Protein AF-A0ABD2XRT2-F1 (afdb_monomer_lite)

Structure (mmCIF, N/CA/C/O backbone):
data_AF-A0ABD2XRT2-F1
#
_entry.id   AF-A0ABD2XRT2-F1
#
loop_
_atom_site.group_PDB
_atom_site.id
_atom_site.type_symbol
_atom_site.label_atom_id
_atom_site.label_alt_id
_atom_site.label_comp_id
_atom_site.label_asym_id
_atom_site.label_entity_id
_atom_site.label_seq_id
_atom_site.pdbx_PDB_ins_code
_at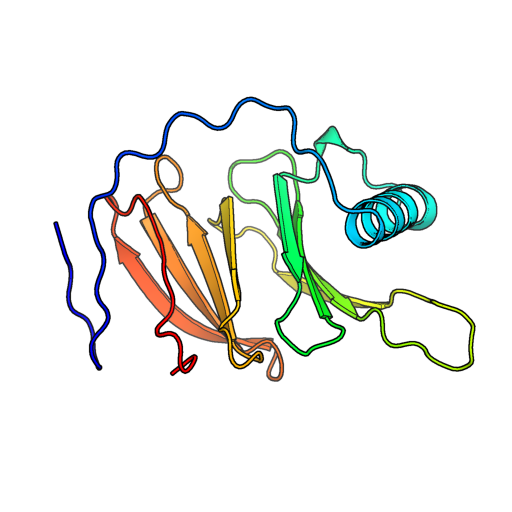om_site.Cartn_x
_atom_site.Cartn_y
_atom_site.Cartn_z
_atom_site.occupancy
_atom_site.B_iso_or_equiv
_atom_site.auth_seq_id
_atom_site.auth_comp_id
_atom_site.auth_asym_id
_atom_site.auth_atom_id
_atom_site.pdbx_PDB_model_num
ATOM 1 N N . MET A 1 1 ? 0.958 -5.257 -23.918 1.00 31.03 1 MET A N 1
ATOM 2 C CA . MET A 1 1 ? 1.401 -6.663 -23.910 1.00 31.03 1 MET A CA 1
ATOM 3 C C . MET A 1 1 ? 0.919 -7.249 -22.598 1.00 31.03 1 MET A C 1
ATOM 5 O O . MET A 1 1 ? 1.140 -6.622 -21.574 1.00 31.03 1 MET A O 1
ATOM 9 N N . VAL A 1 2 ? 0.130 -8.321 -22.657 1.00 29.00 2 VAL A N 1
ATOM 10 C CA . VAL A 1 2 ? -0.508 -8.961 -21.496 1.00 29.00 2 VAL A CA 1
ATOM 11 C C . VAL A 1 2 ? 0.419 -10.093 -21.068 1.00 29.00 2 VAL A C 1
ATOM 13 O O . VAL A 1 2 ? 0.654 -10.988 -21.875 1.00 29.00 2 VAL A O 1
ATOM 16 N N . ILE A 1 3 ? 0.986 -10.041 -19.863 1.00 35.28 3 ILE A N 1
ATOM 17 C CA . ILE A 1 3 ? 1.788 -11.153 -19.337 1.00 35.28 3 ILE A CA 1
ATOM 18 C C . ILE A 1 3 ? 0.943 -11.944 -18.341 1.00 35.28 3 ILE A C 1
ATOM 20 O O . ILE A 1 3 ? 0.378 -11.393 -17.399 1.00 35.28 3 ILE A O 1
ATOM 24 N N . ILE A 1 4 ? 0.852 -13.245 -18.607 1.00 32.78 4 ILE A N 1
ATOM 25 C CA . ILE A 1 4 ? 0.202 -14.261 -17.783 1.00 32.78 4 ILE A CA 1
ATOM 26 C C . ILE A 1 4 ? 1.262 -14.820 -16.822 1.00 32.78 4 ILE A C 1
ATOM 28 O O . ILE A 1 4 ? 2.252 -15.379 -17.284 1.00 32.78 4 ILE A O 1
ATOM 32 N N . LEU A 1 5 ? 1.043 -14.711 -15.509 1.00 32.34 5 LEU A N 1
ATOM 33 C CA . LEU A 1 5 ? 1.725 -15.478 -14.448 1.00 32.34 5 LEU A CA 1
ATOM 34 C C . LEU A 1 5 ? 0.658 -15.963 -13.431 1.00 32.34 5 LEU A C 1
ATOM 36 O O . LEU A 1 5 ? -0.480 -15.496 -13.506 1.00 32.34 5 LEU A O 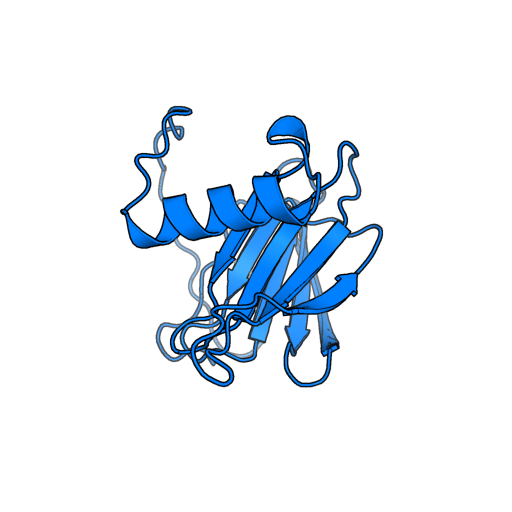1
ATOM 40 N N . PRO A 1 6 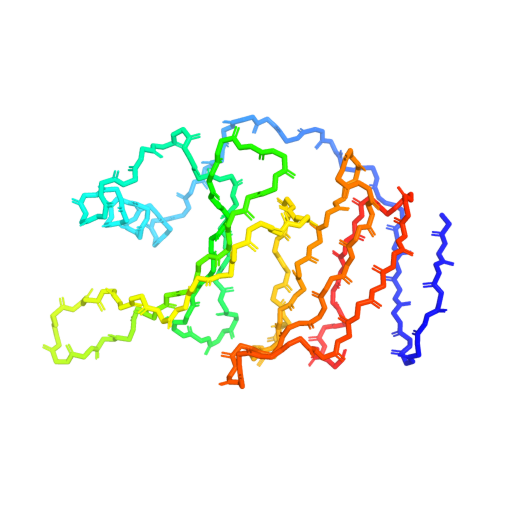? 0.932 -17.012 -12.628 1.00 33.56 6 PRO A N 1
ATOM 41 C CA . PRO A 1 6 ? 0.010 -18.123 -12.393 1.00 33.56 6 PRO A CA 1
ATOM 42 C C . PRO A 1 6 ? -1.289 -17.712 -11.683 1.00 33.56 6 PRO A C 1
ATOM 44 O O . PRO A 1 6 ? -1.298 -16.893 -10.774 1.00 33.56 6 PRO A O 1
ATOM 47 N N . SER A 1 7 ? -2.378 -18.332 -12.153 1.00 33.41 7 SER A N 1
ATOM 48 C CA . SER A 1 7 ? -3.800 -18.098 -11.838 1.00 33.41 7 SER A CA 1
ATOM 49 C C . SER A 1 7 ? -4.391 -16.736 -12.243 1.00 33.41 7 SER A C 1
ATOM 51 O O . SER A 1 7 ? -4.913 -15.984 -11.436 1.00 33.41 7 SER A O 1
ATOM 53 N N . LYS A 1 8 ? -4.404 -16.527 -13.568 1.00 37.56 8 LYS A N 1
ATOM 54 C CA . LYS A 1 8 ? -5.421 -15.816 -14.375 1.00 37.56 8 LYS A CA 1
ATOM 55 C C . LYS A 1 8 ? -5.820 -14.410 -13.909 1.00 37.56 8 LYS A C 1
ATOM 57 O O . LYS A 1 8 ? -6.899 -14.181 -13.378 1.00 37.56 8 LYS A O 1
ATOM 62 N N . PHE A 1 9 ? -4.986 -13.460 -14.310 1.00 42.31 9 PHE A N 1
ATOM 63 C CA . PHE A 1 9 ? -5.257 -12.028 -14.321 1.00 42.31 9 PHE A CA 1
ATOM 64 C C . PHE A 1 9 ? -5.573 -11.529 -15.739 1.00 42.31 9 PHE A C 1
ATOM 66 O O . PHE A 1 9 ? -4.991 -12.020 -16.707 1.00 42.31 9 PHE A O 1
ATOM 73 N N . ILE A 1 10 ? -6.447 -10.525 -15.879 1.00 33.50 10 ILE A N 1
ATOM 74 C CA . ILE A 1 10 ? -6.752 -9.863 -17.161 1.00 33.50 10 ILE A CA 1
ATOM 75 C C . ILE A 1 10 ? -6.323 -8.397 -17.061 1.00 33.50 10 ILE A C 1
ATOM 77 O O . ILE A 1 10 ? -6.945 -7.617 -16.350 1.00 33.50 10 ILE A O 1
ATOM 81 N N . ALA A 1 11 ? -5.284 -8.010 -17.804 1.00 28.44 11 ALA A N 1
ATOM 82 C CA . ALA A 1 11 ? -4.912 -6.610 -17.998 1.00 28.44 11 ALA A CA 1
ATOM 83 C C . ALA A 1 11 ? -5.526 -6.097 -19.310 1.00 28.44 11 ALA A C 1
ATOM 85 O O . ALA A 1 11 ? -5.233 -6.631 -20.383 1.00 28.44 11 ALA A O 1
ATOM 86 N N . LYS A 1 12 ? -6.371 -5.061 -19.247 1.00 33.28 12 LYS A N 1
ATOM 87 C CA . LYS A 1 12 ? -6.870 -4.353 -20.436 1.00 33.28 12 LYS A CA 1
ATOM 88 C C . LYS A 1 12 ? -6.094 -3.058 -20.671 1.00 33.28 12 LYS A C 1
ATOM 90 O O . LYS A 1 12 ? -5.674 -2.379 -19.742 1.00 33.28 12 LYS A O 1
ATOM 95 N N . LYS A 1 13 ? -5.911 -2.734 -21.953 1.00 30.44 13 LYS A N 1
ATOM 96 C CA . LYS A 1 13 ? -5.329 -1.483 -22.443 1.00 30.44 13 LYS A CA 1
ATOM 97 C C . LYS A 1 13 ? -6.455 -0.450 -22.491 1.00 30.44 13 LYS A C 1
ATOM 99 O O . LYS A 1 13 ? -7.289 -0.513 -23.386 1.00 30.44 13 LYS A O 1
ATOM 104 N N . GLU A 1 14 ? -6.497 0.459 -21.529 1.00 30.11 14 GLU A N 1
ATOM 105 C CA . GLU A 1 14 ? -7.434 1.583 -21.535 1.00 30.11 14 GLU A CA 1
ATOM 106 C C . GLU A 1 14 ? -6.628 2.885 -21.525 1.00 30.11 14 GLU A C 1
ATOM 108 O O . GLU A 1 14 ? -5.741 3.074 -20.694 1.00 30.11 14 GLU A O 1
ATOM 113 N N . GLN A 1 15 ? -6.879 3.758 -22.505 1.00 28.91 15 GLN A N 1
ATOM 114 C CA . GLN A 1 15 ? -6.307 5.102 -22.548 1.00 28.91 15 GLN A CA 1
ATOM 115 C C . GLN A 1 15 ? -6.955 5.934 -21.435 1.00 28.91 15 GLN A C 1
ATOM 117 O O . GLN A 1 15 ? -8.011 6.530 -21.635 1.00 28.91 15 GLN A O 1
ATOM 122 N N . GLN A 1 16 ? -6.340 5.982 -20.253 1.00 32.28 16 GL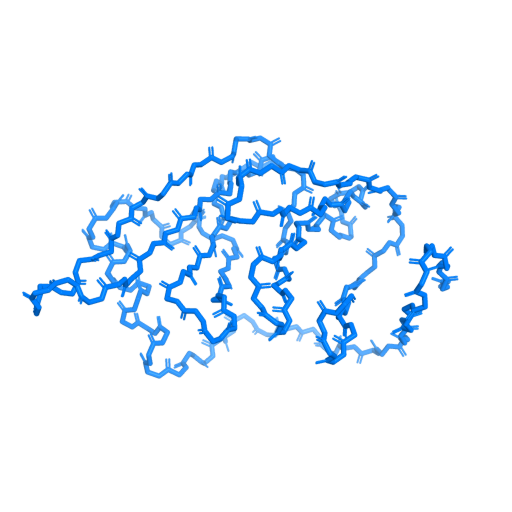N A N 1
ATOM 123 C CA . GLN A 1 16 ? -6.746 6.943 -19.232 1.00 32.28 16 GLN A CA 1
ATOM 124 C C . GLN A 1 16 ? -6.139 8.313 -19.534 1.00 32.28 16 GLN A C 1
ATOM 126 O O . GLN A 1 16 ? -4.924 8.499 -19.581 1.00 32.28 16 GLN A O 1
ATOM 131 N N . LYS A 1 17 ? -7.042 9.269 -19.762 1.00 27.97 17 LYS A N 1
ATOM 132 C CA . LYS A 1 17 ? -6.790 10.708 -19.856 1.00 27.97 17 LYS A CA 1
ATOM 133 C C . LYS A 1 17 ? -5.953 11.152 -18.649 1.00 27.97 17 LYS A C 1
ATOM 135 O O . LYS A 1 17 ? -6.255 10.751 -17.526 1.00 27.97 17 LYS A O 1
ATOM 140 N N . ALA A 1 18 ? -4.915 11.953 -18.896 1.00 24.06 18 ALA A N 1
ATOM 141 C CA . ALA A 1 18 ? -3.964 12.403 -17.880 1.00 24.06 18 ALA A CA 1
ATOM 142 C C . ALA A 1 18 ? -4.679 12.916 -16.609 1.00 24.06 18 ALA A C 1
ATOM 144 O O . ALA A 1 18 ? -5.641 13.685 -16.727 1.00 24.06 18 ALA A O 1
ATOM 145 N N . PRO A 1 19 ? -4.246 12.510 -15.400 1.00 30.77 19 PRO A N 1
ATOM 146 C CA . PRO A 1 19 ? -4.872 12.974 -14.177 1.00 30.77 19 PRO A CA 1
ATOM 147 C C . PRO A 1 19 ? -4.471 14.432 -13.954 1.00 30.77 19 PRO A C 1
ATOM 149 O O . PRO A 1 19 ? -3.337 14.742 -13.597 1.00 30.77 19 PRO A O 1
ATOM 152 N N . ASN A 1 20 ? -5.419 15.342 -14.172 1.00 26.58 20 ASN A N 1
ATOM 153 C CA . ASN A 1 20 ? -5.297 16.722 -13.724 1.00 26.58 20 ASN A CA 1
ATOM 154 C C . ASN A 1 20 ? -5.010 16.724 -12.214 1.00 26.58 20 ASN A C 1
ATOM 156 O O . ASN A 1 20 ? -5.721 16.072 -11.448 1.00 26.58 20 ASN A O 1
ATOM 160 N N . HIS A 1 21 ? -3.991 17.477 -11.794 1.00 36.03 21 HIS A N 1
ATOM 161 C CA . HIS A 1 21 ? -3.456 17.585 -10.427 1.00 36.03 21 HIS A CA 1
ATOM 162 C C . HIS A 1 21 ? -4.424 18.148 -9.355 1.00 36.03 21 HIS A C 1
ATOM 164 O O . HIS A 1 21 ? -3.993 18.637 -8.316 1.00 36.03 21 HIS A O 1
ATOM 170 N N . HIS A 1 22 ? -5.738 18.039 -9.543 1.00 32.97 22 HIS A N 1
ATOM 171 C CA . HIS A 1 22 ? -6.749 18.398 -8.553 1.00 32.97 22 HIS A CA 1
ATOM 172 C C . HIS A 1 22 ? -7.560 17.162 -8.158 1.00 32.97 22 HIS A C 1
ATOM 174 O O . HIS A 1 22 ? -8.659 16.914 -8.652 1.00 32.97 22 HIS A O 1
ATOM 180 N N . PHE A 1 23 ? -7.015 16.375 -7.229 1.00 37.78 23 PHE A N 1
ATOM 181 C CA . PHE A 1 23 ? -7.767 15.309 -6.572 1.00 37.78 23 PHE A CA 1
ATOM 182 C C . PHE A 1 23 ? -8.830 15.930 -5.649 1.00 37.78 23 PHE A C 1
ATOM 184 O O . PHE A 1 23 ? -8.530 16.448 -4.573 1.00 37.78 23 PHE A O 1
ATOM 191 N N . LEU A 1 24 ? -10.099 15.887 -6.061 1.00 26.48 24 LEU A N 1
ATOM 192 C CA . LEU A 1 24 ? -11.240 16.189 -5.194 1.00 26.48 24 LEU A CA 1
ATOM 193 C C . LEU A 1 24 ? -11.402 15.051 -4.173 1.00 26.48 24 LEU A C 1
ATOM 195 O O . LEU A 1 24 ? -11.990 14.009 -4.449 1.00 26.48 24 LEU A O 1
ATOM 199 N N . PHE A 1 25 ? -10.833 15.228 -2.982 1.00 42.09 25 PHE A N 1
ATOM 200 C CA . PHE A 1 25 ? -10.937 14.256 -1.893 1.00 42.09 25 PHE A CA 1
ATOM 201 C C . PHE A 1 25 ? -12.342 14.261 -1.270 1.00 42.09 25 PHE A C 1
ATOM 203 O O . PHE A 1 25 ? -12.788 15.299 -0.774 1.00 42.09 25 PHE A O 1
ATOM 210 N N . SER A 1 26 ? -12.994 13.095 -1.220 1.00 41.47 26 SER A N 1
ATOM 211 C CA . SER A 1 26 ? -14.148 12.825 -0.348 1.00 41.47 26 SER A CA 1
ATOM 212 C C . SER A 1 26 ? -13.805 13.117 1.122 1.00 41.47 26 SER A C 1
ATOM 214 O O . SER A 1 26 ? -12.672 12.859 1.538 1.00 41.47 26 SER A O 1
ATOM 216 N N . GLY A 1 27 ? -14.771 13.589 1.921 1.00 40.69 27 GLY A N 1
ATOM 217 C CA . GLY A 1 27 ? -14.556 14.111 3.286 1.00 40.69 27 GLY A CA 1
ATOM 218 C C . GLY A 1 27 ? -13.684 13.239 4.200 1.00 40.69 27 GLY A C 1
ATOM 219 O O . GLY A 1 27 ? -12.725 13.737 4.782 1.00 40.69 27 GLY A O 1
ATOM 220 N N . LEU A 1 28 ? -13.910 11.919 4.207 1.00 45.88 28 LEU A N 1
ATOM 221 C CA . LEU A 1 28 ? -13.164 10.971 5.049 1.00 45.88 28 LEU A CA 1
ATOM 222 C C . LEU A 1 28 ? -11.660 10.885 4.715 1.00 45.88 28 LEU A C 1
ATOM 224 O O . LEU A 1 28 ? -10.841 10.576 5.575 1.00 45.88 28 LEU A O 1
ATOM 228 N N . LYS A 1 29 ? -11.277 11.148 3.457 1.00 51.78 29 LYS A N 1
ATOM 229 C CA . LYS A 1 29 ? -9.865 11.156 3.048 1.00 51.78 29 LYS A CA 1
ATOM 230 C C . LYS A 1 29 ? -9.179 12.436 3.529 1.00 51.78 29 LYS A C 1
ATOM 232 O O . LYS A 1 29 ? -8.066 12.354 4.026 1.00 51.78 29 LYS A O 1
ATOM 237 N N . ARG A 1 30 ? -9.837 13.599 3.473 1.00 52.22 30 ARG A N 1
ATOM 238 C CA . ARG A 1 30 ? -9.227 14.878 3.894 1.00 52.22 30 ARG A CA 1
ATOM 239 C C . ARG A 1 30 ? -8.817 14.886 5.365 1.00 52.22 30 ARG A C 1
ATOM 241 O O . ARG A 1 30 ? -7.715 15.325 5.671 1.00 52.22 30 ARG A O 1
ATOM 248 N N . GLU A 1 31 ? -9.662 14.370 6.252 1.00 53.91 31 GLU A N 1
ATOM 249 C CA . GLU A 1 31 ? -9.375 14.328 7.693 1.00 53.91 31 GLU A CA 1
ATOM 250 C C . GLU A 1 31 ? -8.152 13.472 8.013 1.00 53.91 31 GLU A C 1
ATOM 252 O O . GLU A 1 31 ? -7.310 13.858 8.816 1.00 53.91 31 GLU A O 1
ATOM 257 N N . VAL A 1 32 ? -8.005 12.336 7.332 1.00 58.09 32 VAL A N 1
ATOM 258 C CA . VAL A 1 32 ? -6.872 11.428 7.541 1.00 58.09 32 VAL A CA 1
ATOM 259 C C . VAL A 1 32 ? -5.580 12.081 7.068 1.00 58.09 32 VAL A C 1
ATOM 261 O O . VAL A 1 32 ? -4.593 12.053 7.795 1.00 58.09 32 VAL A O 1
ATOM 264 N N . TYR A 1 33 ? -5.594 12.734 5.903 1.00 61.62 33 TYR A N 1
ATOM 265 C CA . TYR A 1 33 ? -4.448 13.514 5.436 1.00 61.62 33 TYR A CA 1
ATOM 266 C C . TYR A 1 33 ? -4.091 14.624 6.434 1.00 61.62 33 TYR A C 1
ATOM 268 O O . TYR A 1 33 ? -2.937 14.722 6.838 1.00 61.62 33 TYR A O 1
ATOM 276 N N . LEU A 1 34 ? -5.068 15.410 6.899 1.00 59.59 34 LEU A N 1
ATOM 277 C CA . LEU A 1 34 ? -4.848 16.466 7.894 1.00 59.59 34 LEU A CA 1
ATOM 278 C C . LEU A 1 34 ? -4.269 15.919 9.204 1.00 59.59 34 LEU A C 1
ATOM 280 O O . LEU A 1 34 ? -3.328 16.498 9.741 1.00 59.59 34 LEU A O 1
ATOM 284 N N . LEU A 1 35 ? -4.763 14.779 9.692 1.00 60.94 35 LEU A N 1
ATOM 285 C CA . LEU A 1 35 ? -4.229 14.120 10.884 1.00 60.94 35 LEU A CA 1
ATOM 286 C C . LEU A 1 35 ? -2.807 13.587 10.674 1.00 60.94 35 LEU A C 1
ATOM 288 O O . LEU A 1 35 ? -2.011 13.631 11.611 1.00 60.94 35 LEU A O 1
ATOM 292 N N . MET A 1 36 ? -2.465 13.111 9.473 1.00 62.44 36 MET A N 1
ATOM 293 C CA . MET A 1 36 ? -1.090 12.728 9.136 1.00 62.44 36 MET A CA 1
ATOM 294 C C . MET A 1 36 ? -0.156 13.944 9.114 1.00 62.44 36 MET A C 1
ATOM 296 O O . MET A 1 36 ? 0.939 13.872 9.674 1.00 62.44 36 MET A O 1
ATOM 300 N N . PHE A 1 37 ? -0.597 15.065 8.536 1.00 59.03 37 PHE A N 1
ATOM 301 C CA . PHE A 1 37 ? 0.167 16.316 8.503 1.00 59.03 37 PHE A CA 1
ATOM 302 C C . PHE A 1 37 ? 0.395 16.890 9.903 1.00 59.03 37 PHE A C 1
ATOM 304 O O . PHE A 1 37 ? 1.531 17.177 10.278 1.00 59.03 37 PHE A O 1
ATOM 311 N N . LEU A 1 38 ? -0.672 17.008 10.696 1.00 55.81 38 LEU A N 1
ATOM 312 C CA . LEU A 1 38 ? -0.631 17.635 12.017 1.00 55.81 38 LEU A CA 1
ATOM 313 C C . LEU A 1 38 ? 0.145 16.801 13.041 1.00 55.81 38 LEU A C 1
ATOM 315 O O . LEU A 1 38 ? 0.938 17.354 13.799 1.00 55.81 38 LEU A O 1
ATOM 319 N N . ASN A 1 39 ? -0.046 15.478 13.064 1.00 56.38 39 ASN A N 1
ATOM 320 C CA . ASN A 1 39 ? 0.554 14.642 14.107 1.00 56.38 39 ASN A CA 1
ATOM 321 C C . ASN A 1 39 ? 1.956 14.133 13.765 1.00 56.38 39 ASN A C 1
ATOM 323 O O . ASN A 1 39 ? 2.732 13.859 14.677 1.00 56.38 39 ASN A O 1
ATOM 327 N N . TRP A 1 40 ? 2.294 13.972 12.481 1.00 56.44 40 TRP A N 1
ATOM 328 C CA . TRP A 1 40 ? 3.522 13.272 12.085 1.00 56.44 40 TRP A CA 1
ATOM 329 C C . TRP A 1 40 ? 4.594 14.146 11.441 1.00 56.44 40 TRP A C 1
ATOM 331 O O . TRP A 1 40 ? 5.622 13.610 11.029 1.00 56.44 40 TRP A O 1
ATOM 341 N N . LYS A 1 41 ? 4.389 15.472 11.382 1.00 57.88 41 LYS A N 1
ATOM 342 C CA . LYS A 1 41 ? 5.326 16.438 10.775 1.00 57.88 41 LYS A CA 1
ATOM 343 C C . LYS A 1 41 ? 5.788 16.044 9.359 1.00 57.88 41 LYS A C 1
ATOM 345 O O . LYS A 1 41 ? 6.847 16.481 8.922 1.00 57.88 41 LYS A O 1
ATOM 350 N N . MET A 1 42 ? 5.027 15.218 8.636 1.00 56.50 42 MET A N 1
ATOM 351 C CA . MET A 1 42 ? 5.272 15.011 7.208 1.00 56.50 42 MET A CA 1
ATOM 352 C C . MET A 1 42 ? 4.870 16.283 6.480 1.00 56.50 42 MET A C 1
ATOM 354 O O . MET A 1 42 ? 3.844 16.866 6.806 1.00 56.50 42 MET A O 1
ATOM 358 N N . THR A 1 43 ? 5.647 16.729 5.502 1.00 57.50 43 THR A N 1
ATOM 359 C CA . THR A 1 43 ? 5.241 17.831 4.622 1.00 57.50 43 THR A CA 1
ATOM 360 C C . THR A 1 43 ? 4.411 17.276 3.462 1.00 57.50 43 THR A C 1
ATOM 362 O O . THR A 1 43 ? 4.621 16.138 3.040 1.00 57.50 43 THR A O 1
ATOM 365 N N . MET A 1 44 ? 3.462 18.051 2.908 1.00 55.91 44 MET A N 1
ATOM 366 C CA . MET A 1 44 ? 2.657 17.591 1.749 1.00 55.91 44 MET A CA 1
ATOM 367 C C . MET A 1 44 ? 3.535 17.200 0.555 1.00 55.91 44 MET A C 1
ATOM 369 O O . MET A 1 44 ? 3.155 16.349 -0.240 1.00 55.91 44 MET A O 1
ATOM 373 N N . THR A 1 45 ? 4.731 17.782 0.477 1.00 58.56 45 THR A N 1
ATOM 374 C CA . THR A 1 45 ? 5.739 17.530 -0.555 1.00 58.56 45 THR A CA 1
ATOM 375 C C . THR A 1 45 ? 6.361 16.135 -0.503 1.00 58.56 45 THR A C 1
ATOM 377 O O . THR A 1 45 ? 6.944 15.713 -1.492 1.00 58.56 45 THR A O 1
ATOM 380 N N . GLN A 1 46 ? 6.240 15.413 0.615 1.00 69.81 46 GLN A N 1
ATOM 381 C CA . GLN A 1 46 ? 6.876 14.108 0.809 1.00 69.81 46 GLN A CA 1
ATOM 382 C C . GLN A 1 46 ? 5.917 12.927 0.647 1.00 69.81 46 GLN A C 1
ATOM 384 O O . GLN A 1 46 ? 6.365 11.796 0.770 1.00 69.81 46 GLN A O 1
ATOM 389 N N . LEU A 1 47 ? 4.618 13.141 0.417 1.00 76.19 47 LEU A N 1
ATOM 390 C CA . LEU A 1 47 ? 3.636 12.059 0.285 1.00 76.19 47 LEU A CA 1
ATOM 391 C C . LEU A 1 47 ? 3.251 11.879 -1.184 1.00 76.19 47 LEU A C 1
ATOM 393 O O . LEU A 1 47 ? 2.537 12.701 -1.752 1.00 76.19 47 LEU A O 1
ATOM 397 N N . SER A 1 48 ? 3.693 10.777 -1.785 1.00 84.56 48 SER A N 1
ATOM 398 C CA . SER A 1 48 ? 3.502 10.515 -3.218 1.00 84.56 48 SER A CA 1
ATOM 399 C C . SER A 1 48 ? 2.273 9.653 -3.507 1.00 84.56 48 SER A C 1
ATOM 401 O O . SER A 1 48 ? 1.648 9.806 -4.552 1.00 84.56 48 SER A O 1
ATOM 403 N N . PHE A 1 49 ? 1.905 8.746 -2.596 1.00 87.69 49 PHE A N 1
ATOM 404 C CA . PHE A 1 49 ? 0.751 7.864 -2.786 1.00 87.69 49 PHE A CA 1
ATOM 405 C C . PHE A 1 49 ? 0.128 7.437 -1.455 1.00 87.69 49 PHE A C 1
ATOM 407 O O . PHE A 1 49 ? 0.810 7.341 -0.436 1.00 87.69 49 PHE A O 1
ATOM 414 N N . PHE A 1 50 ? -1.168 7.136 -1.471 1.00 88.50 50 PHE A N 1
ATOM 415 C CA . PHE A 1 50 ? -1.939 6.722 -0.301 1.00 88.50 50 PHE A CA 1
ATOM 416 C C . PHE A 1 50 ? -3.020 5.720 -0.711 1.00 88.50 50 PHE A C 1
ATOM 418 O O . PHE A 1 50 ? -3.744 5.958 -1.680 1.00 88.50 50 PHE A O 1
ATOM 425 N N . ALA A 1 51 ? -3.187 4.639 0.054 1.00 89.62 51 ALA A N 1
ATOM 426 C CA . ALA A 1 51 ? -4.259 3.676 -0.179 1.00 89.62 51 ALA A CA 1
ATOM 427 C C . ALA A 1 51 ? -4.772 3.031 1.119 1.00 89.62 51 ALA A C 1
ATOM 429 O O . ALA A 1 51 ? -3.988 2.534 1.932 1.00 89.62 51 ALA A O 1
ATOM 430 N N . TRP A 1 52 ? -6.098 3.001 1.275 1.00 91.94 52 TRP A N 1
ATOM 431 C CA . TRP A 1 52 ? -6.794 2.270 2.339 1.00 91.94 52 TRP A CA 1
ATOM 432 C C . TRP A 1 52 ? -6.896 0.789 2.010 1.00 91.94 52 TRP A C 1
ATOM 434 O O . TRP A 1 52 ? -7.195 0.432 0.871 1.00 91.94 52 TRP A O 1
ATOM 444 N N . GLU A 1 53 ? -6.732 -0.048 3.028 1.00 93.25 53 GLU A N 1
ATOM 445 C CA . GLU A 1 53 ? -7.100 -1.452 2.952 1.00 93.25 53 GLU A CA 1
ATOM 446 C C . GLU A 1 53 ? -8.627 -1.585 2.795 1.00 93.25 53 GLU A C 1
ATOM 448 O O . GLU A 1 53 ? -9.381 -1.078 3.637 1.00 93.25 53 GLU A O 1
ATOM 453 N N . PRO A 1 54 ? -9.116 -2.276 1.750 1.00 89.50 54 PRO A N 1
ATOM 454 C CA . PRO A 1 54 ? -10.531 -2.564 1.590 1.00 89.50 54 PRO A CA 1
ATOM 455 C C . PRO A 1 54 ? -11.063 -3.347 2.786 1.00 89.50 54 PRO A C 1
ATOM 457 O O . PRO A 1 54 ? -10.466 -4.334 3.204 1.00 89.50 54 PRO A O 1
ATOM 460 N N . LYS A 1 55 ? -12.203 -2.906 3.333 1.00 82.94 55 LYS A N 1
ATOM 461 C CA . LYS A 1 55 ? -12.870 -3.535 4.491 1.00 82.94 55 LYS A CA 1
ATOM 462 C C . LYS A 1 55 ? -12.009 -3.593 5.769 1.00 82.94 55 LYS A C 1
ATOM 464 O O . LYS A 1 55 ? -12.408 -4.234 6.736 1.00 82.94 55 LYS A O 1
ATOM 469 N N . GLY A 1 56 ? -10.864 -2.910 5.790 1.00 87.12 56 GLY A N 1
ATOM 470 C CA . GLY A 1 56 ? -9.947 -2.850 6.921 1.00 87.12 56 GLY A CA 1
ATOM 471 C C . GLY A 1 56 ? -9.919 -1.477 7.588 1.00 87.12 56 GLY A C 1
ATOM 472 O O . GLY A 1 56 ? -10.582 -0.527 7.176 1.00 87.12 56 GLY A O 1
ATOM 473 N N . HIS A 1 57 ? -9.106 -1.370 8.637 1.00 87.50 57 HIS A N 1
ATOM 474 C CA . HIS A 1 57 ? -8.800 -0.102 9.309 1.00 87.50 57 HIS A CA 1
ATOM 475 C C . HIS A 1 57 ? -7.352 0.341 9.069 1.00 87.50 57 HIS A C 1
ATOM 477 O O . HIS A 1 57 ? -6.866 1.255 9.740 1.00 87.50 57 HIS A O 1
ATOM 483 N N . ARG A 1 58 ? -6.616 -0.350 8.193 1.00 92.12 58 ARG A N 1
ATOM 484 C CA . ARG A 1 58 ? -5.232 -0.015 7.871 1.00 92.12 58 ARG A CA 1
ATOM 485 C C . ARG A 1 58 ? -5.152 0.775 6.582 1.00 92.12 58 ARG A C 1
ATOM 487 O O . ARG A 1 58 ? -6.011 0.684 5.712 1.00 92.12 58 ARG A O 1
ATOM 494 N N . PHE A 1 59 ? -4.075 1.523 6.449 1.00 91.62 59 PHE A N 1
ATOM 495 C CA . PHE A 1 59 ? -3.713 2.165 5.200 1.00 91.62 59 PHE A CA 1
ATOM 496 C C . PHE A 1 59 ? -2.200 2.179 5.047 1.00 91.62 59 PHE A C 1
ATOM 498 O O . PHE A 1 59 ? -1.452 2.034 6.019 1.00 91.62 59 PHE A O 1
ATOM 505 N N . ALA A 1 60 ? -1.761 2.354 3.810 1.00 93.81 60 ALA A N 1
ATOM 506 C CA . ALA A 1 60 ? -0.362 2.467 3.454 1.00 93.81 60 ALA A CA 1
ATOM 507 C C . ALA A 1 60 ? -0.116 3.774 2.701 1.00 93.81 60 ALA A C 1
ATOM 509 O O . ALA A 1 60 ? -0.984 4.259 1.968 1.00 93.81 60 ALA A O 1
ATOM 510 N N . VAL A 1 61 ? 1.075 4.332 2.890 1.00 92.00 61 VAL A N 1
ATOM 511 C CA . VAL A 1 61 ? 1.535 5.533 2.190 1.00 92.00 61 VAL A CA 1
ATOM 512 C C . VAL A 1 61 ? 2.916 5.323 1.613 1.00 92.00 61 VAL A C 1
ATOM 514 O O . VAL A 1 61 ? 3.776 4.738 2.271 1.00 92.00 61 VAL A O 1
ATOM 517 N N . ILE A 1 62 ? 3.113 5.842 0.408 1.00 92.19 62 ILE A N 1
ATOM 518 C CA . ILE A 1 62 ? 4.426 6.025 -0.202 1.00 92.19 62 ILE A CA 1
ATOM 519 C C . ILE A 1 62 ? 4.876 7.437 0.130 1.00 92.19 62 ILE A C 1
ATOM 521 O O . ILE A 1 62 ? 4.134 8.399 -0.100 1.00 92.19 62 ILE A O 1
ATOM 525 N N . HIS A 1 63 ? 6.073 7.552 0.688 1.00 89.56 63 HIS A N 1
ATOM 526 C CA . HIS A 1 63 ? 6.637 8.829 1.080 1.00 89.56 63 HIS A CA 1
ATOM 527 C C . HIS A 1 63 ? 8.156 8.874 0.956 1.00 89.56 63 HIS A C 1
ATOM 529 O O . HIS A 1 63 ? 8.818 7.840 0.941 1.00 89.56 63 HIS A O 1
ATOM 535 N N . GLY A 1 64 ? 8.693 10.084 0.855 1.00 85.75 64 GLY A N 1
ATOM 536 C CA . GLY A 1 64 ? 10.096 10.348 0.550 1.00 85.75 64 GLY A CA 1
ATOM 537 C C . GLY A 1 64 ? 10.243 11.223 -0.692 1.00 85.75 64 GLY A C 1
ATOM 538 O O . GLY A 1 64 ? 9.303 11.403 -1.462 1.00 85.75 64 GLY A O 1
ATOM 539 N N . ASP A 1 65 ? 11.426 11.793 -0.863 1.00 72.44 65 ASP A N 1
ATOM 540 C CA . ASP A 1 65 ? 11.780 12.761 -1.908 1.00 72.44 65 ASP A CA 1
ATOM 541 C C . ASP A 1 65 ? 12.720 12.178 -2.978 1.00 72.44 65 ASP A C 1
ATOM 543 O O . ASP A 1 65 ? 13.263 12.903 -3.808 1.00 72.44 65 ASP A O 1
ATOM 547 N N . ASN A 1 66 ? 12.917 10.859 -2.973 1.00 72.12 66 ASN A N 1
ATOM 548 C CA . ASN A 1 66 ? 13.911 10.175 -3.789 1.00 72.12 66 ASN A CA 1
ATOM 549 C C . ASN A 1 66 ? 13.282 9.112 -4.712 1.00 72.12 66 ASN A C 1
ATOM 551 O O . ASN A 1 66 ? 12.101 8.780 -4.633 1.00 72.12 66 ASN A O 1
ATOM 555 N N . THR A 1 67 ? 14.101 8.535 -5.593 1.00 82.19 67 THR A N 1
ATOM 556 C CA . THR A 1 67 ? 13.703 7.458 -6.523 1.00 82.19 67 THR A CA 1
ATOM 557 C C . THR A 1 67 ? 13.427 6.118 -5.833 1.00 82.19 67 THR A C 1
ATOM 559 O O . THR A 1 67 ? 13.039 5.146 -6.483 1.00 82.19 67 THR A O 1
ATOM 562 N N . ARG A 1 68 ? 13.645 6.039 -4.515 1.00 89.56 68 ARG A N 1
ATOM 563 C CA . ARG A 1 68 ? 13.473 4.839 -3.693 1.00 89.56 68 ARG A CA 1
ATOM 564 C C . ARG A 1 68 ? 12.666 5.176 -2.437 1.00 89.56 68 ARG A C 1
ATOM 566 O O . ARG A 1 68 ? 13.227 5.147 -1.338 1.00 89.56 68 ARG A O 1
ATOM 573 N N . PRO A 1 69 ? 11.378 5.521 -2.588 1.00 92.38 69 PRO A N 1
ATOM 574 C CA . PRO A 1 69 ? 10.569 5.968 -1.471 1.00 92.38 69 PRO A CA 1
ATOM 575 C C . PRO A 1 69 ? 10.393 4.879 -0.413 1.00 92.38 69 PRO A C 1
ATOM 577 O O . PRO A 1 69 ? 10.540 3.676 -0.647 1.00 92.38 69 PRO A O 1
ATOM 580 N N . ASP A 1 70 ? 10.011 5.321 0.771 1.00 94.44 70 ASP A N 1
ATOM 581 C CA . ASP A 1 70 ? 9.619 4.460 1.864 1.00 94.44 70 ASP A CA 1
ATOM 582 C C . ASP A 1 70 ? 8.112 4.198 1.819 1.00 94.44 70 ASP A C 1
ATOM 584 O O . ASP A 1 70 ? 7.309 5.059 1.460 1.00 94.44 70 ASP A O 1
ATOM 588 N N . ILE A 1 71 ? 7.704 3.013 2.267 1.00 95.25 71 ILE A N 1
ATOM 589 C CA . ILE A 1 71 ? 6.295 2.640 2.396 1.00 95.25 71 ILE A CA 1
ATOM 590 C C . ILE A 1 71 ? 5.983 2.454 3.872 1.00 95.25 71 ILE A C 1
ATOM 592 O O . ILE A 1 71 ? 6.563 1.592 4.531 1.00 95.25 71 ILE A O 1
ATOM 596 N N . SER A 1 72 ? 5.077 3.260 4.417 1.00 94.12 72 SER A N 1
ATOM 597 C CA . SER A 1 72 ? 4.655 3.148 5.816 1.00 94.12 72 SER A CA 1
ATOM 598 C C . SER A 1 72 ? 3.222 2.647 5.927 1.00 94.12 72 SER A C 1
ATOM 600 O O . SER A 1 72 ? 2.333 3.143 5.241 1.00 94.12 72 SER A O 1
ATOM 602 N N . PHE A 1 73 ? 3.006 1.704 6.840 1.00 94.31 73 PHE A N 1
ATOM 603 C CA . PHE A 1 73 ? 1.703 1.156 7.194 1.00 94.31 73 PHE A CA 1
ATOM 604 C C . PHE A 1 73 ? 1.206 1.757 8.499 1.00 94.31 73 PHE A C 1
ATOM 606 O O . PHE A 1 73 ? 1.964 1.892 9.465 1.00 94.31 73 PHE A O 1
ATOM 613 N N . TYR A 1 74 ? -0.087 2.042 8.542 1.00 90.56 74 TYR A N 1
ATOM 614 C CA . TYR A 1 74 ? -0.766 2.623 9.687 1.00 90.56 74 TYR A CA 1
ATOM 615 C C . TYR A 1 74 ? -2.079 1.897 9.964 1.00 90.56 74 TYR A C 1
ATOM 617 O O . TYR A 1 74 ? -2.672 1.292 9.075 1.00 90.56 74 TYR A O 1
ATOM 625 N N . SER A 1 75 ? -2.544 1.984 11.205 1.00 89.25 75 SER A N 1
ATOM 626 C CA . SER A 1 75 ? -3.837 1.500 11.673 1.00 89.25 75 SER A CA 1
ATOM 627 C C . SER A 1 75 ? -4.620 2.662 12.265 1.00 89.25 75 SER A C 1
ATOM 629 O O . SER A 1 75 ? -4.170 3.288 13.220 1.00 89.25 75 SER A O 1
ATOM 631 N N . ALA A 1 76 ? -5.809 2.921 11.733 1.00 83.94 76 ALA A N 1
ATOM 632 C CA . ALA A 1 76 ? -6.778 3.870 12.270 1.00 83.94 76 ALA A CA 1
ATOM 633 C C . ALA A 1 76 ? -7.858 3.159 13.104 1.00 83.94 76 ALA A C 1
ATOM 635 O O . ALA A 1 76 ? -9.033 3.532 13.083 1.00 83.94 76 ALA A O 1
ATOM 636 N N . LYS A 1 77 ? -7.486 2.089 13.821 1.00 79.50 77 LYS A N 1
ATOM 637 C CA . LYS A 1 77 ? -8.417 1.391 14.710 1.00 79.50 77 LYS A CA 1
ATOM 638 C C . LYS A 1 77 ? -8.904 2.370 15.780 1.00 79.50 77 LYS A C 1
ATOM 640 O O . LYS A 1 77 ? -8.102 2.936 16.519 1.00 79.50 77 LYS A O 1
ATOM 645 N N . LYS A 1 78 ? -10.223 2.548 15.892 1.00 64.69 78 LYS A N 1
ATOM 646 C CA . LYS A 1 78 ? -10.836 3.320 16.981 1.00 64.69 78 LYS A CA 1
ATOM 647 C C . LYS A 1 78 ? -10.627 2.571 18.298 1.00 64.69 78 LYS A C 1
ATOM 649 O O . LYS A 1 78 ? -11.451 1.754 18.690 1.00 64.69 78 LYS A O 1
ATOM 654 N N . ILE A 1 79 ? -9.506 2.814 18.967 1.00 53.84 79 ILE A N 1
ATOM 655 C CA . ILE A 1 79 ? -9.275 2.322 20.325 1.00 53.84 79 ILE A CA 1
ATOM 656 C C . ILE A 1 79 ? -9.827 3.380 21.287 1.00 53.84 79 ILE A C 1
ATOM 658 O O . ILE A 1 79 ? -9.381 4.530 21.281 1.00 53.84 79 ILE A O 1
ATOM 662 N N . ALA A 1 80 ? -10.838 2.993 22.071 1.00 49.72 80 ALA A N 1
ATOM 663 C CA . ALA A 1 80 ? -11.387 3.765 23.189 1.00 49.72 80 ALA A CA 1
ATOM 664 C C . ALA A 1 80 ? -11.693 5.249 22.872 1.00 49.72 80 ALA A C 1
ATOM 666 O O . ALA A 1 80 ? -11.250 6.139 23.588 1.00 49.72 80 ALA A O 1
ATOM 667 N N . ASN A 1 81 ? -12.408 5.531 21.774 1.00 51.66 81 ASN A N 1
ATOM 668 C CA . ASN A 1 81 ? -12.844 6.884 21.372 1.00 51.66 81 ASN A CA 1
ATOM 669 C C . ASN A 1 81 ? -11.740 7.938 21.148 1.00 51.66 81 ASN A C 1
ATOM 671 O O . ASN A 1 81 ? -12.055 9.096 20.897 1.00 51.66 81 ASN A O 1
ATOM 675 N N . THR A 1 82 ? -10.458 7.563 21.159 1.00 56.31 82 THR A N 1
ATOM 676 C CA . THR A 1 82 ? -9.360 8.534 20.989 1.00 56.31 82 THR A CA 1
ATOM 677 C C . THR A 1 82 ? -8.965 8.789 19.534 1.00 56.31 82 THR A C 1
ATOM 679 O O . THR A 1 82 ? -8.160 9.678 19.278 1.00 56.31 82 THR A O 1
ATOM 682 N N . GLY A 1 83 ? -9.497 8.025 18.570 1.00 60.28 83 GLY A N 1
ATOM 683 C CA . GLY A 1 83 ? -9.240 8.247 17.137 1.00 60.28 83 GLY A CA 1
ATOM 684 C C . GLY A 1 83 ? -7.759 8.183 16.728 1.00 60.28 83 GLY A C 1
ATOM 685 O O . GLY A 1 83 ? -7.395 8.692 15.671 1.00 60.28 83 GLY A O 1
ATOM 686 N N . LYS A 1 84 ? -6.889 7.590 17.559 1.00 70.81 84 LYS A N 1
ATOM 687 C CA . LYS A 1 84 ? -5.439 7.594 17.337 1.00 70.81 84 LYS A CA 1
ATOM 688 C C . LYS A 1 84 ? -5.052 6.695 16.165 1.00 70.81 84 LYS A C 1
ATOM 690 O O . LYS A 1 84 ? -5.396 5.516 16.129 1.00 70.81 84 LYS A O 1
ATOM 695 N N . ILE A 1 85 ? -4.274 7.256 15.243 1.00 80.12 85 ILE A N 1
ATOM 696 C CA . ILE A 1 85 ? -3.622 6.517 14.162 1.00 80.12 85 ILE A CA 1
ATOM 697 C C . ILE A 1 85 ? -2.298 5.960 14.695 1.00 80.12 85 ILE A C 1
ATOM 699 O O . ILE A 1 85 ? -1.463 6.703 15.207 1.00 80.12 85 ILE A O 1
ATOM 703 N N . LEU A 1 86 ? -2.098 4.650 14.568 1.00 85.69 86 LEU A N 1
ATOM 704 C CA . LEU A 1 86 ? -0.888 3.950 14.996 1.00 85.69 86 LEU A CA 1
ATOM 705 C C . LEU A 1 86 ? -0.040 3.570 13.788 1.00 85.69 86 LEU A C 1
ATOM 707 O O . LEU A 1 86 ? -0.538 2.950 12.852 1.00 85.69 86 LEU A O 1
ATOM 711 N N . LYS A 1 87 ? 1.254 3.887 13.820 1.00 88.50 87 LYS A N 1
ATOM 712 C CA . LYS A 1 87 ? 2.208 3.426 12.808 1.00 88.50 87 LYS A CA 1
ATOM 713 C C . LYS A 1 87 ? 2.600 1.974 13.087 1.00 88.50 87 LYS A C 1
ATOM 715 O O . LYS A 1 87 ? 3.071 1.667 14.175 1.00 88.50 87 LYS A O 1
ATOM 720 N N . LEU A 1 88 ? 2.421 1.093 12.107 1.00 92.88 88 LEU A N 1
ATOM 721 C CA . LEU A 1 88 ? 2.657 -0.349 12.248 1.00 92.88 88 LEU A CA 1
ATOM 722 C C . LEU A 1 88 ? 4.047 -0.767 11.762 1.00 92.88 88 LEU A C 1
ATOM 724 O O . LEU A 1 88 ? 4.729 -1.578 12.396 1.00 92.88 88 LEU A O 1
ATOM 728 N N . ARG A 1 89 ? 4.457 -0.249 10.598 1.00 94.75 89 ARG A N 1
ATOM 729 C CA . ARG A 1 89 ? 5.689 -0.652 9.909 1.00 94.75 89 ARG A CA 1
ATOM 730 C C . ARG A 1 89 ? 6.143 0.418 8.928 1.00 94.75 89 ARG A C 1
ATOM 732 O O . ARG A 1 89 ? 5.314 1.133 8.375 1.00 94.75 89 ARG A O 1
ATOM 739 N N . THR A 1 90 ? 7.448 0.486 8.684 1.00 94.94 90 THR A N 1
ATOM 740 C CA . THR A 1 90 ? 8.013 1.187 7.527 1.00 94.94 90 THR A CA 1
ATOM 741 C C . THR A 1 90 ? 8.942 0.248 6.788 1.00 94.94 90 THR A C 1
ATOM 743 O O . THR A 1 90 ? 9.841 -0.335 7.389 1.00 94.94 90 THR A O 1
ATOM 746 N N . LEU A 1 91 ? 8.725 0.133 5.488 1.00 95.69 91 LEU A N 1
ATOM 747 C CA . LEU A 1 91 ? 9.613 -0.516 4.546 1.00 95.69 91 LEU A CA 1
ATOM 748 C C . LEU A 1 91 ? 10.434 0.569 3.864 1.00 95.69 91 LEU A C 1
ATOM 750 O O . LEU A 1 91 ? 9.861 1.512 3.323 1.00 95.69 91 LEU A O 1
ATOM 754 N N . ARG A 1 92 ? 11.759 0.457 3.931 1.00 94.19 92 ARG A N 1
ATOM 755 C CA . ARG A 1 92 ? 12.659 1.480 3.398 1.00 94.19 92 ARG A CA 1
ATOM 756 C C . ARG A 1 92 ? 13.054 1.184 1.954 1.00 94.19 92 ARG A C 1
ATOM 758 O O . ARG A 1 92 ? 13.153 0.012 1.588 1.00 94.19 92 ARG A O 1
ATOM 765 N N . SER A 1 93 ? 13.370 2.225 1.187 1.00 93.31 93 SER A N 1
ATOM 766 C CA . SER A 1 93 ? 14.082 2.110 -0.097 1.00 93.31 93 SER A CA 1
ATOM 767 C C . SER A 1 93 ? 13.384 1.199 -1.124 1.00 93.31 93 SER A C 1
ATOM 769 O O . SER A 1 93 ? 13.993 0.317 -1.743 1.00 93.31 93 SER A O 1
ATOM 771 N N . LYS A 1 94 ? 12.070 1.371 -1.286 1.00 93.75 94 LYS A N 1
ATOM 772 C CA . LYS A 1 94 ? 11.244 0.581 -2.208 1.00 93.75 94 LYS A CA 1
ATOM 773 C C . LYS A 1 94 ? 11.233 1.196 -3.604 1.00 93.75 94 LYS A C 1
ATOM 775 O O . LYS A 1 94 ? 11.276 2.405 -3.762 1.00 93.75 94 LYS A O 1
ATOM 780 N N . GLN A 1 95 ? 11.148 0.354 -4.632 1.00 92.94 95 GLN A N 1
ATOM 781 C CA . GLN A 1 95 ? 10.944 0.783 -6.022 1.00 92.94 95 GLN A CA 1
ATOM 782 C C . GLN A 1 95 ? 9.449 0.733 -6.343 1.00 92.94 95 GLN A C 1
ATOM 784 O O . GLN A 1 95 ? 8.985 -0.161 -7.044 1.00 92.94 95 GLN A O 1
ATOM 789 N N . ALA A 1 96 ? 8.682 1.647 -5.755 1.00 92.88 96 ALA A N 1
ATOM 790 C CA . ALA A 1 96 ? 7.240 1.697 -5.946 1.00 92.88 96 ALA A CA 1
ATOM 791 C C . ALA A 1 96 ? 6.740 3.137 -5.973 1.00 92.88 96 ALA A C 1
ATOM 793 O O . ALA A 1 96 ? 7.152 3.954 -5.155 1.00 92.88 96 ALA A O 1
ATOM 794 N N . ASN A 1 97 ? 5.815 3.419 -6.884 1.00 92.19 97 ASN A N 1
ATOM 795 C CA . ASN A 1 97 ? 5.131 4.706 -7.002 1.00 92.19 97 ASN A CA 1
ATOM 796 C C . ASN A 1 97 ? 3.605 4.579 -6.879 1.00 92.19 97 ASN A C 1
ATOM 798 O O . ASN A 1 97 ? 2.916 5.587 -6.746 1.00 92.19 97 ASN A O 1
ATOM 802 N N . THR A 1 98 ? 3.072 3.354 -6.867 1.00 91.81 98 THR A N 1
ATOM 803 C CA . THR A 1 98 ? 1.645 3.084 -6.674 1.00 91.81 98 THR A CA 1
ATOM 804 C C . THR A 1 98 ? 1.424 1.920 -5.709 1.00 91.81 98 THR A C 1
ATOM 806 O O . THR A 1 98 ? 2.252 1.011 -5.596 1.00 91.81 98 THR A O 1
ATOM 809 N N . LEU A 1 99 ? 0.299 1.964 -4.990 1.00 94.56 99 LEU A N 1
ATOM 810 C CA . LEU A 1 99 ? -0.133 0.932 -4.047 1.00 94.56 99 LEU A CA 1
ATOM 811 C C . LEU A 1 99 ? -1.482 0.367 -4.481 1.00 94.56 99 LEU A C 1
ATOM 813 O O . LEU A 1 99 ? -2.421 1.130 -4.708 1.00 94.56 99 LEU A O 1
ATOM 817 N N . HIS A 1 100 ? -1.599 -0.958 -4.514 1.00 93.88 100 HIS A N 1
ATOM 818 C CA . HIS A 1 100 ? -2.819 -1.649 -4.932 1.00 93.88 100 HIS A CA 1
ATOM 819 C C . HIS A 1 100 ? -3.183 -2.707 -3.900 1.00 93.88 100 HIS A C 1
ATOM 821 O O . HIS A 1 100 ? -2.617 -3.799 -3.903 1.00 93.88 100 HIS A O 1
ATOM 827 N N . TRP A 1 101 ? -4.107 -2.393 -2.997 1.00 94.88 101 TRP A N 1
ATOM 828 C CA . TRP A 1 101 ? -4.629 -3.383 -2.054 1.00 94.88 101 TRP A CA 1
ATOM 829 C C . TRP A 1 101 ? -5.519 -4.402 -2.761 1.00 94.88 101 TRP A C 1
ATOM 831 O O . TRP A 1 101 ? -6.310 -4.030 -3.630 1.00 94.88 101 TRP A O 1
ATOM 841 N N . SER A 1 102 ? -5.440 -5.662 -2.333 1.00 94.12 102 SER A N 1
ATOM 842 C CA . SER A 1 102 ? -6.418 -6.675 -2.715 1.00 94.12 102 SER A CA 1
ATOM 843 C C . SER A 1 102 ? -7.816 -6.245 -2.243 1.00 94.12 102 SER A C 1
ATOM 845 O O . SER A 1 102 ? -7.962 -5.812 -1.094 1.00 94.12 102 SER A O 1
ATOM 847 N N . PRO A 1 103 ? -8.867 -6.391 -3.074 1.00 90.50 103 PRO A N 1
ATOM 848 C CA . PRO A 1 103 ? -10.261 -6.181 -2.676 1.00 90.50 103 PRO A CA 1
ATOM 849 C C . PRO A 1 103 ? -10.701 -6.988 -1.445 1.00 90.50 103 PRO A C 1
ATOM 851 O O . PRO A 1 103 ? -11.664 -6.610 -0.771 1.00 90.50 103 PRO A O 1
ATOM 854 N N . ALA A 1 104 ? -10.012 -8.096 -1.151 1.00 89.75 104 ALA A N 1
ATOM 855 C CA . ALA A 1 104 ? -10.246 -8.925 0.027 1.00 89.75 104 ALA A CA 1
ATOM 856 C C . ALA A 1 104 ? -9.544 -8.406 1.301 1.00 89.75 104 ALA A C 1
ATOM 858 O O . ALA A 1 104 ? -9.815 -8.921 2.383 1.00 89.75 104 ALA A O 1
ATOM 859 N N . GLY A 1 105 ? -8.682 -7.391 1.191 1.00 91.94 105 GLY A N 1
ATOM 860 C CA . GLY A 1 105 ? -7.775 -6.963 2.258 1.00 91.94 105 GLY A CA 1
ATOM 861 C C . GLY A 1 105 ? -6.533 -7.856 2.350 1.00 91.94 105 GLY A C 1
ATOM 862 O O . GLY A 1 105 ? -6.276 -8.658 1.450 1.00 91.94 105 GLY A O 1
ATOM 863 N N . ARG A 1 106 ? -5.763 -7.711 3.438 1.00 93.19 106 ARG A N 1
ATOM 864 C CA . ARG A 1 106 ? -4.519 -8.437 3.772 1.00 93.19 106 ARG A CA 1
ATOM 865 C C . ARG A 1 106 ? -3.354 -8.225 2.805 1.00 93.19 106 ARG A C 1
ATOM 867 O O . ARG A 1 106 ? -2.282 -7.808 3.232 1.00 93.19 106 ARG A O 1
ATOM 874 N N . PHE A 1 107 ? -3.542 -8.501 1.523 1.00 94.88 107 PHE A N 1
ATOM 875 C CA . PHE A 1 107 ? -2.498 -8.384 0.516 1.00 94.88 107 PHE A CA 1
ATOM 876 C C . PHE A 1 107 ? -2.489 -7.004 -0.127 1.00 94.88 107 PHE A C 1
ATOM 878 O O . PHE A 1 107 ? -3.529 -6.393 -0.380 1.00 94.88 107 PHE A O 1
ATOM 885 N N . ILE A 1 108 ? -1.291 -6.530 -0.436 1.00 95.88 108 ILE A N 1
ATOM 886 C CA . ILE A 1 108 ? -1.061 -5.295 -1.171 1.00 95.88 108 ILE A CA 1
ATOM 887 C C . ILE A 1 108 ? 0.075 -5.501 -2.164 1.00 95.88 108 ILE A C 1
ATOM 889 O O . ILE A 1 108 ? 1.065 -6.169 -1.872 1.00 95.88 108 ILE A O 1
ATOM 893 N N . VAL A 1 109 ? -0.074 -4.914 -3.345 1.00 95.62 109 VAL A N 1
ATOM 894 C CA . VAL A 1 109 ? 0.991 -4.818 -4.336 1.00 95.62 109 VAL A CA 1
ATOM 895 C C . VAL A 1 109 ? 1.624 -3.436 -4.261 1.00 95.62 109 VAL A C 1
ATOM 897 O O . VAL A 1 109 ? 0.934 -2.415 -4.356 1.00 95.62 109 VAL A O 1
ATOM 900 N N . PHE A 1 110 ? 2.947 -3.407 -4.124 1.00 95.56 110 PHE A N 1
ATOM 901 C CA . PHE A 1 110 ? 3.756 -2.223 -4.385 1.00 95.56 110 PHE A CA 1
ATOM 902 C C . PHE A 1 110 ? 4.228 -2.300 -5.828 1.00 95.56 110 PHE A C 1
ATOM 904 O O . PHE A 1 110 ? 4.904 -3.259 -6.201 1.00 95.56 110 PHE A O 1
ATOM 911 N N . ALA A 1 111 ? 3.871 -1.313 -6.641 1.00 93.44 111 ALA A N 1
ATOM 912 C CA . ALA A 1 111 ? 4.243 -1.312 -8.045 1.00 93.44 111 ALA A CA 1
ATOM 913 C C . ALA A 1 111 ? 5.041 -0.061 -8.390 1.00 93.44 111 ALA A C 1
ATOM 915 O O . ALA A 1 111 ? 4.614 1.065 -8.121 1.00 93.44 111 ALA A O 1
ATOM 916 N N . GLY A 1 112 ? 6.208 -0.283 -8.980 1.00 92.69 112 GLY A N 1
ATOM 917 C CA . GLY A 1 112 ? 7.010 0.702 -9.678 1.00 92.69 112 GLY A CA 1
ATOM 918 C C . GLY A 1 112 ? 6.642 0.688 -11.152 1.00 92.69 112 GLY A C 1
ATOM 919 O O . GLY A 1 112 ? 7.214 -0.068 -11.925 1.00 92.69 112 GLY A O 1
ATOM 920 N N . LEU A 1 113 ? 5.659 1.494 -11.538 1.00 88.19 113 LEU A N 1
ATOM 921 C CA . LEU A 1 113 ? 5.184 1.571 -12.921 1.00 88.19 113 LEU A CA 1
ATOM 922 C C . LEU A 1 113 ? 5.880 2.702 -13.679 1.00 88.19 113 LEU A C 1
ATOM 924 O O . LEU A 1 113 ? 6.381 3.647 -13.063 1.00 88.19 113 LEU A O 1
ATOM 928 N N . ASN A 1 114 ? 5.853 2.638 -15.011 1.00 85.38 114 ASN A N 1
ATOM 929 C CA . ASN A 1 114 ? 6.487 3.624 -15.894 1.00 85.38 114 ASN A CA 1
ATOM 930 C C . ASN A 1 114 ? 7.991 3.769 -15.571 1.00 85.38 114 ASN A C 1
ATOM 932 O O . ASN A 1 114 ? 8.723 2.783 -15.614 1.00 85.38 114 ASN A O 1
ATOM 936 N N . ASP A 1 115 ? 8.444 4.960 -15.176 1.00 82.44 115 ASP A N 1
ATOM 937 C CA . ASP A 1 115 ? 9.859 5.276 -14.931 1.00 82.44 115 ASP A CA 1
ATOM 938 C C . ASP A 1 115 ? 10.467 4.579 -13.693 1.00 82.44 115 ASP A C 1
ATOM 940 O O . ASP A 1 115 ? 11.655 4.715 -13.415 1.00 82.44 115 ASP A O 1
ATOM 944 N N . PHE A 1 116 ? 9.679 3.797 -12.944 1.00 84.00 116 PHE A N 1
ATOM 945 C CA . PHE A 1 116 ? 10.117 3.065 -11.746 1.00 84.00 116 PHE A CA 1
ATOM 946 C C . PHE A 1 116 ? 10.586 1.622 -12.028 1.00 84.00 116 PHE A C 1
ATOM 948 O O . PHE A 1 116 ? 10.533 0.758 -11.151 1.00 84.00 116 PHE A O 1
ATOM 955 N N . ALA A 1 117 ? 11.069 1.357 -13.246 1.00 83.81 117 ALA A N 1
ATOM 956 C CA . ALA A 1 117 ? 11.702 0.098 -13.658 1.00 83.81 117 ALA A CA 1
ATOM 957 C C . ALA A 1 117 ? 10.829 -1.171 -13.526 1.00 83.81 117 ALA A C 1
ATOM 959 O O . ALA A 1 117 ? 11.346 -2.284 -13.544 1.00 83.81 117 ALA A O 1
ATOM 960 N N . GLY A 1 118 ? 9.505 -1.036 -13.430 1.00 85.38 118 GLY A N 1
ATOM 961 C CA . GLY A 1 118 ? 8.573 -2.158 -13.562 1.00 85.38 118 GLY A CA 1
ATOM 962 C C . GLY A 1 118 ? 8.552 -3.152 -12.400 1.00 85.38 118 GLY A C 1
ATOM 963 O O . GLY A 1 118 ? 8.040 -4.257 -12.581 1.00 85.38 118 GLY A O 1
ATOM 964 N N . LYS A 1 119 ? 9.122 -2.827 -11.232 1.00 92.00 119 LYS A N 1
ATOM 965 C CA . LYS A 1 119 ? 9.164 -3.766 -10.102 1.00 92.00 119 LYS A CA 1
ATOM 966 C C . LYS A 1 119 ? 7.795 -3.887 -9.434 1.00 92.00 119 LYS A C 1
ATOM 968 O O . LYS A 1 119 ? 7.196 -2.892 -9.039 1.00 92.00 119 LYS A O 1
ATOM 973 N N . ILE A 1 120 ? 7.315 -5.114 -9.277 1.00 94.00 120 ILE A N 1
ATOM 974 C CA . ILE A 1 120 ? 6.025 -5.456 -8.677 1.00 94.00 120 ILE A CA 1
ATOM 975 C C . ILE A 1 120 ? 6.295 -6.370 -7.483 1.00 94.00 120 ILE A C 1
ATOM 977 O O . ILE A 1 120 ? 6.842 -7.462 -7.627 1.00 94.00 120 ILE A O 1
ATOM 981 N N . GLU A 1 121 ? 5.925 -5.923 -6.290 1.00 95.31 121 GLU A N 1
ATOM 982 C CA . GLU A 1 121 ? 6.134 -6.648 -5.040 1.00 95.31 121 GLU A CA 1
ATOM 983 C C . GLU A 1 121 ? 4.789 -6.985 -4.395 1.00 95.31 121 GLU A C 1
ATOM 985 O O . GLU A 1 121 ? 4.023 -6.087 -4.053 1.00 95.31 121 GLU A O 1
ATOM 990 N N . PHE A 1 122 ? 4.525 -8.276 -4.201 1.00 94.50 122 PHE A N 1
ATOM 991 C CA . PHE A 1 122 ? 3.371 -8.778 -3.461 1.00 94.50 122 PHE A CA 1
ATOM 992 C C . PHE A 1 122 ? 3.725 -8.870 -1.985 1.00 94.50 122 PHE A C 1
ATOM 994 O O . PHE A 1 122 ? 4.691 -9.541 -1.609 1.00 94.50 122 PHE A O 1
ATOM 1001 N N . TYR A 1 123 ? 2.936 -8.212 -1.149 1.00 96.94 123 TYR A N 1
ATOM 1002 C CA . TYR A 1 123 ? 3.210 -8.075 0.269 1.00 96.94 123 TYR A CA 1
ATOM 1003 C C . TYR A 1 123 ? 1.997 -8.482 1.102 1.00 96.94 123 TYR A C 1
ATOM 1005 O O . TYR A 1 123 ? 0.880 -8.013 0.870 1.00 96.94 123 TYR A O 1
ATOM 1013 N N . ASP A 1 124 ? 2.232 -9.341 2.087 1.00 96.38 124 ASP A N 1
ATOM 1014 C CA . ASP A 1 124 ? 1.266 -9.700 3.116 1.00 96.38 124 ASP A CA 1
ATOM 1015 C C . ASP A 1 124 ? 1.365 -8.682 4.259 1.00 96.38 124 ASP A C 1
ATOM 1017 O O . ASP A 1 124 ? 2.379 -8.608 4.960 1.00 96.38 124 ASP A O 1
ATOM 1021 N N . ALA A 1 125 ? 0.327 -7.863 4.435 1.00 95.19 125 ALA A N 1
ATOM 1022 C CA . ALA A 1 125 ? 0.303 -6.822 5.455 1.00 95.19 125 ALA A CA 1
ATOM 1023 C C . ALA A 1 125 ? 0.024 -7.355 6.870 1.00 95.19 125 ALA A C 1
ATOM 1025 O O . ALA A 1 125 ? 0.238 -6.612 7.831 1.00 95.19 125 ALA A O 1
ATOM 1026 N N . ASP A 1 126 ? -0.458 -8.592 7.018 1.00 94.69 126 ASP A N 1
ATOM 1027 C CA . ASP A 1 126 ? -0.667 -9.237 8.320 1.00 94.69 126 ASP A CA 1
ATOM 1028 C C . ASP A 1 126 ? 0.645 -9.822 8.837 1.00 94.69 126 ASP A C 1
ATOM 1030 O O . ASP A 1 126 ? 1.031 -9.582 9.981 1.00 94.69 126 ASP A O 1
ATOM 1034 N N . GLU A 1 127 ? 1.364 -10.532 7.967 1.00 95.81 127 GLU A N 1
ATOM 1035 C CA . GLU A 1 127 ? 2.661 -11.140 8.292 1.00 95.81 127 GLU A CA 1
ATOM 1036 C C . GLU A 1 127 ? 3.837 -10.165 8.132 1.00 95.81 127 GLU A C 1
ATOM 1038 O O . GLU A 1 127 ? 4.964 -10.463 8.526 1.00 95.81 127 GLU A O 1
ATOM 1043 N N . PHE A 1 128 ? 3.585 -8.991 7.549 1.00 94.94 128 PHE A N 1
ATOM 1044 C CA . PHE A 1 128 ? 4.593 -8.003 7.171 1.00 94.94 128 PHE A CA 1
ATOM 1045 C C . PHE A 1 128 ? 5.728 -8.588 6.316 1.00 94.94 128 PHE A C 1
ATOM 1047 O O . PHE A 1 128 ? 6.896 -8.201 6.456 1.00 94.94 128 PHE A O 1
ATOM 1054 N N . LYS A 1 129 ? 5.384 -9.481 5.385 1.00 95.75 129 LYS A N 1
ATOM 1055 C CA . LYS A 1 129 ? 6.343 -10.245 4.587 1.00 95.75 129 LYS A CA 1
ATOM 1056 C C . LYS A 1 129 ? 6.059 -10.124 3.096 1.00 95.75 129 LYS A C 1
ATOM 1058 O O . LYS A 1 129 ? 4.915 -10.140 2.654 1.00 95.75 129 LYS A O 1
ATOM 1063 N N . THR A 1 130 ? 7.126 -10.053 2.309 1.00 94.50 130 THR A N 1
ATOM 1064 C CA . THR A 1 130 ? 7.036 -10.161 0.854 1.00 94.50 130 THR A CA 1
ATOM 1065 C C . THR A 1 130 ? 6.753 -11.606 0.455 1.00 94.50 130 THR A C 1
ATOM 1067 O O . THR A 1 130 ? 7.536 -12.503 0.770 1.00 94.50 130 THR A O 1
ATOM 1070 N N . SER A 1 131 ? 5.649 -11.825 -0.252 1.00 91.94 131 SER A N 1
ATOM 1071 C CA . SER A 1 131 ? 5.246 -13.140 -0.756 1.00 91.94 131 SER A CA 1
ATOM 1072 C C . SER A 1 131 ? 5.903 -13.449 -2.100 1.00 91.94 131 SER A C 1
ATOM 1074 O O . SER A 1 131 ? 6.348 -14.571 -2.322 1.00 91.94 131 SER A O 1
ATOM 1076 N N . ALA A 1 132 ? 5.987 -12.455 -2.987 1.00 92.12 132 ALA A N 1
ATOM 1077 C CA . ALA A 1 132 ? 6.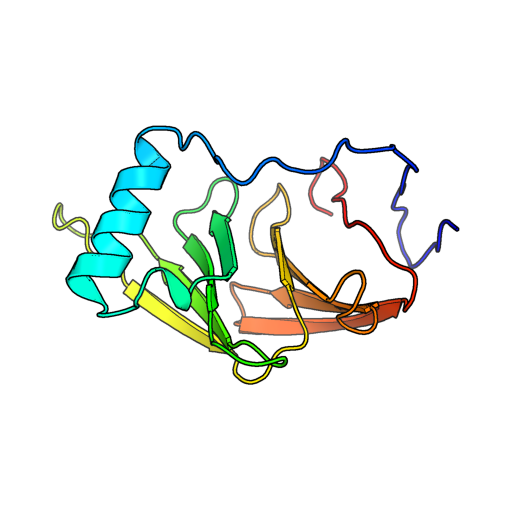584 -12.601 -4.311 1.00 92.12 132 ALA A CA 1
ATOM 1078 C C . ALA A 1 132 ? 7.103 -11.260 -4.846 1.00 92.12 132 ALA A C 1
ATOM 1080 O O . ALA A 1 132 ? 6.613 -10.191 -4.476 1.00 92.12 132 ALA A O 1
ATOM 1081 N N . MET A 1 133 ? 8.074 -11.326 -5.754 1.00 92.81 133 MET A N 1
ATOM 1082 C CA . MET A 1 133 ? 8.539 -10.186 -6.540 1.00 92.81 133 MET A CA 1
ATOM 1083 C C . MET A 1 133 ? 8.572 -10.569 -8.017 1.00 92.81 133 MET A C 1
ATOM 1085 O O . MET A 1 133 ? 8.990 -11.672 -8.364 1.00 92.81 133 MET A O 1
ATOM 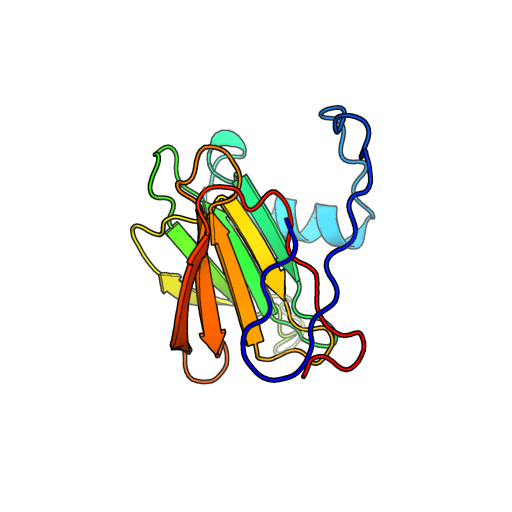1089 N N . VAL A 1 134 ? 8.140 -9.648 -8.871 1.00 91.69 134 VAL A N 1
ATOM 1090 C CA . VAL A 1 134 ? 8.112 -9.786 -10.328 1.00 91.69 134 VAL A CA 1
ATOM 1091 C C . VAL A 1 134 ? 8.631 -8.489 -10.940 1.00 91.69 134 VAL A C 1
ATOM 1093 O O . VAL A 1 134 ? 8.405 -7.411 -10.395 1.00 91.69 134 VAL A O 1
ATOM 1096 N N . GLU A 1 135 ? 9.314 -8.577 -12.075 1.00 89.81 135 GLU A N 1
ATOM 1097 C CA . GLU A 1 135 ? 9.737 -7.407 -12.844 1.00 89.81 135 GLU A CA 1
ATOM 1098 C C . GLU A 1 135 ? 9.047 -7.403 -14.204 1.00 89.81 135 GLU A C 1
ATOM 1100 O O . GLU A 1 135 ? 9.038 -8.399 -14.926 1.00 89.81 135 GLU A O 1
ATOM 1105 N N . HIS A 1 136 ? 8.444 -6.270 -14.546 1.00 86.19 136 HIS A N 1
ATOM 1106 C CA . HIS A 1 136 ? 7.797 -6.052 -15.826 1.00 86.19 136 HIS A CA 1
ATOM 1107 C C . HIS A 1 136 ? 8.028 -4.606 -16.275 1.00 86.19 136 HIS A C 1
ATOM 1109 O O . HIS A 1 136 ? 7.187 -3.731 -16.076 1.00 86.19 136 HIS A O 1
ATOM 1115 N N . TYR A 1 137 ? 9.159 -4.356 -16.936 1.00 83.56 137 TYR A N 1
ATOM 1116 C CA . TYR A 1 137 ? 9.639 -3.009 -17.287 1.00 83.56 137 TYR A CA 1
ATOM 1117 C C . TYR A 1 137 ? 8.643 -2.137 -18.069 1.00 83.56 137 TYR A C 1
ATOM 1119 O O . TYR A 1 137 ? 8.682 -0.920 -17.965 1.00 83.56 137 TYR A O 1
ATOM 1127 N N . LEU A 1 138 ? 7.726 -2.747 -18.829 1.00 83.38 138 LEU A N 1
ATOM 1128 C CA . LEU A 1 138 ? 6.707 -2.035 -19.614 1.00 83.38 138 LEU A CA 1
ATOM 1129 C C . LEU A 1 138 ? 5.320 -2.010 -18.949 1.00 83.38 138 LEU A C 1
ATOM 1131 O O . LEU A 1 138 ? 4.315 -1.776 -19.622 1.00 83.38 138 LEU A O 1
ATOM 1135 N N . ALA A 1 139 ? 5.228 -2.335 -17.657 1.00 80.31 139 ALA A N 1
ATOM 1136 C CA . ALA A 1 139 ? 3.957 -2.336 -16.946 1.00 80.31 139 ALA A CA 1
ATOM 1137 C C . ALA A 1 139 ? 3.486 -0.896 -16.713 1.00 80.31 139 ALA A C 1
ATOM 1139 O O . ALA A 1 139 ? 4.171 -0.091 -16.084 1.00 80.31 139 ALA A O 1
ATOM 1140 N N . THR A 1 140 ? 2.283 -0.593 -17.198 1.00 84.19 140 THR A N 1
ATOM 1141 C CA . THR A 1 140 ? 1.646 0.726 -17.046 1.00 84.19 140 THR A CA 1
ATOM 1142 C C . THR A 1 140 ? 0.484 0.711 -16.057 1.00 84.19 140 THR A C 1
ATOM 1144 O O . THR A 1 140 ? -0.080 1.757 -15.755 1.00 84.19 140 THR A O 1
ATOM 1147 N N . GLY A 1 141 ? 0.083 -0.465 -15.570 1.00 82.94 141 GLY A N 1
ATOM 1148 C CA . GLY A 1 141 ? -1.075 -0.612 -14.699 1.00 82.94 141 GLY A CA 1
ATOM 1149 C C . GLY A 1 141 ? -1.089 -1.942 -13.963 1.00 82.94 141 GLY A C 1
ATOM 1150 O O . GLY A 1 141 ? -0.505 -2.925 -14.416 1.00 82.94 141 GLY A O 1
ATOM 1151 N N . ILE A 1 142 ? -1.784 -1.941 -12.830 1.00 85.88 142 ILE A N 1
ATOM 1152 C CA . ILE A 1 142 ? -2.066 -3.105 -11.994 1.00 85.88 142 ILE A CA 1
ATOM 1153 C C . ILE A 1 142 ? -3.570 -3.095 -11.748 1.00 85.88 142 ILE A C 1
ATOM 1155 O O . ILE A 1 142 ? -4.160 -2.044 -11.505 1.00 85.88 142 ILE A O 1
ATOM 1159 N N . GLN A 1 143 ? -4.185 -4.262 -11.834 1.00 87.25 143 GLN A N 1
ATOM 1160 C CA . GLN A 1 143 ? -5.568 -4.480 -11.422 1.00 87.25 143 GLN A CA 1
ATOM 1161 C C . GLN A 1 143 ? -5.558 -5.530 -10.308 1.00 87.25 143 GLN A C 1
ATOM 1163 O O . GLN A 1 143 ? -4.490 -5.998 -9.961 1.00 87.25 143 GLN A O 1
ATOM 1168 N N . TRP A 1 144 ? -6.689 -5.873 -9.711 1.00 85.06 144 TRP A N 1
ATOM 1169 C CA . TRP A 1 144 ? -6.850 -7.101 -8.932 1.00 85.06 144 TRP A CA 1
ATOM 1170 C C . TRP A 1 144 ? -8.024 -7.872 -9.514 1.00 85.06 144 TRP A C 1
ATOM 1172 O O . TRP A 1 144 ? -8.954 -7.254 -10.045 1.00 85.06 144 TRP A O 1
ATOM 1182 N N . ASP A 1 145 ? -8.012 -9.199 -9.398 1.00 85.12 145 ASP A N 1
ATOM 1183 C CA . ASP A 1 145 ? -9.249 -9.950 -9.583 1.00 85.12 145 ASP A CA 1
ATOM 1184 C C . ASP A 1 145 ? -10.306 -9.415 -8.592 1.00 85.12 145 ASP A C 1
ATOM 1186 O O . ASP A 1 145 ? -9.966 -9.152 -7.432 1.00 85.12 145 ASP A O 1
ATOM 1190 N N . PRO A 1 146 ? -11.577 -9.223 -8.996 1.00 81.94 146 PRO A N 1
ATOM 1191 C CA . PRO A 1 146 ? -12.606 -8.686 -8.104 1.00 81.94 146 PRO A CA 1
ATOM 1192 C C . PRO A 1 146 ? -12.798 -9.491 -6.811 1.00 81.94 146 PRO A C 1
ATOM 1194 O O . PRO A 1 146 ? -13.259 -8.938 -5.812 1.00 81.94 146 PRO A O 1
ATOM 1197 N N . THR A 1 147 ? -12.443 -10.780 -6.810 1.00 79.62 147 THR A N 1
ATOM 1198 C CA . THR A 1 147 ? -12.497 -11.646 -5.624 1.00 79.62 147 THR A CA 1
ATOM 1199 C C . THR A 1 147 ? -11.303 -11.465 -4.682 1.00 79.62 147 THR A C 1
ATOM 1201 O O . THR A 1 147 ? -11.367 -11.914 -3.538 1.00 79.62 147 THR A O 1
ATOM 1204 N N . GLY A 1 148 ? -10.243 -10.784 -5.128 1.00 76.19 148 GLY A N 1
ATOM 1205 C CA . GLY A 1 148 ? -9.029 -10.516 -4.357 1.00 76.19 148 GLY A CA 1
ATOM 1206 C C . GLY A 1 148 ? -8.100 -11.715 -4.172 1.00 76.19 148 GLY A C 1
ATOM 1207 O O . GLY A 1 148 ? -7.278 -11.686 -3.253 1.00 76.19 148 GLY A O 1
ATOM 1208 N N . ARG A 1 149 ? -8.261 -12.745 -5.009 1.00 70.00 149 ARG A N 1
ATOM 1209 C CA . ARG A 1 149 ? -7.389 -13.923 -5.087 1.00 70.00 149 ARG A CA 1
ATOM 1210 C C . ARG A 1 149 ? -6.181 -13.686 -5.984 1.00 70.00 149 ARG A C 1
ATOM 1212 O O . ARG A 1 149 ? -6.299 -12.877 -6.932 1.00 70.00 149 ARG A O 1
#

Foldseek 3Di:
DDDDDPDDDDDDDDPDDDDDPDPPDDPVVVVVVVCCCVPVVDDPQFWQEKDDFAVFQKIWTWGDDDQFTKIWMWGQPCDPVPSDIGTDDIDGRHLARYKAAQNVGQWIWGFNADPSQQKIWIAGPVVRDTPDIDGDRHDHDDDADNVRD

Secondary structure (DSSP, 8-state):
-PPP-SS--------PPP--S-----HHHHHHHHHHHHHH---GGGEEEEEEPTTSSEEEEEE-SSSS-EEEEEE----TT----EEEEEE-S---SEEEE-TTSSEEEEE--GGGTTEEEEEETTTTEEEEEEE-TT-------TT--

Radius of gyration: 15.82 Å; chains: 1; bounding box: 29×36×47 Å

Sequence (149 aa):
MVIILPSKFIAKKEQQKAPNHHFLFSGLKREVYLLMFLNWKMTMTQLSFFAWEPKGHRFAVIHGDNTRPDISFYSAKKIANTGKILKLRTLRSKQANTLHWSPAGRFIVFAGLNDFAGKIEFYDADEFKTSAMVEHYLATGIQWDPTGR

Organism: NCBI:txid153742

pLDDT: mean 73.61, std 23.14, range [24.06, 96.94]

InterPro domains:
  IPR011042 Six-bladed beta-propeller, TolB-like [G3DSA:2.120.10.30] (38-149)
  IPR011400 Eukaryotic translation initiation factor 3 subunit B [PTHR14068] (14-149)
  IPR013979 Translation initiation factor, beta propellor-like domain [PF08662] (47-149)
  IPR036322 WD40-repeat-containing domain superfamily [SSF50978] (22-148)